Protein AF-A0A956K8Z6-F1 (afdb_monomer_lite)

Radius of gyration: 24.63 Å; chains: 1; bounding box: 74×24×85 Å

Sequence (143 aa):
MRLRLARTLLGLPILGLLSCSKPPDISGELEEYANLLNAIAGETCECPDDAGFATVDECVDVLLVDADERACQADAFEGHEDAGKDYLDCAIGALDDYLDCLSMNPGCAVGWWDDCTTTYQDAEAACPRASAAVQDQFSGCLL

Secondary structure (DSSP, 8-state):
--------------------PPPP--HHHHHHHHHHHHHHHHHHTTSTTTTT-SSHHHHHHHH---HHHHHHHHHHTTT-HHHHHHHHHHHHHHHHHHHHHHHT-TT--TTHHHHHHHHHHHHHHTS----HHHHHHHHTT--

pLDDT: mean 87.96, std 14.41, range [39.22, 98.5]

Structure (mmCIF, N/CA/C/O backbone):
data_AF-A0A956K8Z6-F1
#
_entry.id   AF-A0A956K8Z6-F1
#
loop_
_atom_site.group_PDB
_atom_site.id
_atom_site.type_symbol
_atom_site.label_atom_id
_atom_site.label_alt_id
_atom_site.label_comp_id
_atom_site.label_asym_id
_atom_site.label_entity_id
_atom_site.label_seq_id
_atom_site.pdbx_PDB_ins_code
_atom_site.Cartn_x
_atom_site.Cartn_y
_atom_site.Cartn_z
_atom_site.occupancy
_atom_site.B_iso_or_equiv
_atom_site.auth_seq_id
_atom_site.auth_comp_id
_atom_site.auth_asym_id
_atom_site.auth_atom_id
_atom_site.pdbx_PDB_model_num
ATOM 1 N N . MET A 1 1 ? -57.155 -3.342 62.521 1.00 39.22 1 MET A N 1
ATOM 2 C CA . MET A 1 1 ? -56.205 -4.447 62.263 1.00 39.22 1 MET A CA 1
ATOM 3 C C . MET A 1 1 ? -55.217 -3.960 61.205 1.00 39.22 1 MET A C 1
ATOM 5 O O . MET A 1 1 ? -55.637 -3.250 60.304 1.00 39.22 1 MET A O 1
ATOM 9 N N . ARG A 1 2 ? -53.918 -4.192 61.432 1.00 45.53 2 ARG A N 1
ATOM 10 C CA . ARG A 1 2 ? -52.736 -3.665 60.704 1.00 45.53 2 ARG A CA 1
ATOM 11 C C . ARG A 1 2 ? -52.768 -4.094 59.213 1.00 45.53 2 ARG A C 1
ATOM 13 O O . ARG A 1 2 ? -53.394 -5.100 58.922 1.00 45.53 2 ARG A O 1
ATOM 20 N N . LEU A 1 3 ? -52.187 -3.381 58.242 1.00 41.69 3 LEU A N 1
ATOM 21 C CA . LEU A 1 3 ? -50.740 -3.284 57.990 1.00 41.69 3 LEU A CA 1
ATOM 22 C C . LEU A 1 3 ? -50.369 -2.028 57.161 1.00 41.69 3 LEU A C 1
ATOM 24 O O . LEU A 1 3 ? -50.989 -1.737 56.143 1.00 41.69 3 LEU A O 1
ATOM 28 N N . ARG A 1 4 ? -49.286 -1.353 57.571 1.00 65.38 4 ARG A N 1
ATOM 29 C CA . ARG A 1 4 ? -48.402 -0.537 56.718 1.00 65.38 4 ARG A CA 1
ATOM 30 C C . ARG A 1 4 ? -47.241 -1.433 56.264 1.00 65.38 4 ARG A C 1
ATOM 32 O O . ARG A 1 4 ? -46.641 -2.040 57.141 1.00 65.38 4 ARG A O 1
ATOM 39 N N . LEU A 1 5 ? -46.877 -1.451 54.982 1.00 54.69 5 LEU A N 1
ATOM 40 C CA . LEU A 1 5 ? -45.546 -1.839 54.465 1.00 54.69 5 LEU A CA 1
ATOM 41 C C . LEU A 1 5 ? -45.420 -1.232 53.050 1.00 54.69 5 LEU A C 1
ATOM 43 O O . LEU A 1 5 ? -46.279 -1.474 52.216 1.00 54.69 5 LEU A O 1
ATOM 47 N N . ALA A 1 6 ? -44.596 -0.208 52.813 1.00 52.44 6 ALA A N 1
ATOM 48 C CA . ALA A 1 6 ? -43.127 -0.192 52.715 1.00 52.44 6 ALA A CA 1
ATOM 49 C C . ALA A 1 6 ? -42.625 -0.402 51.267 1.00 52.44 6 ALA A C 1
ATOM 51 O O . ALA A 1 6 ? -42.426 -1.517 50.813 1.00 52.44 6 ALA A O 1
ATOM 52 N N . ARG A 1 7 ? -42.435 0.728 50.570 1.00 67.69 7 ARG A N 1
A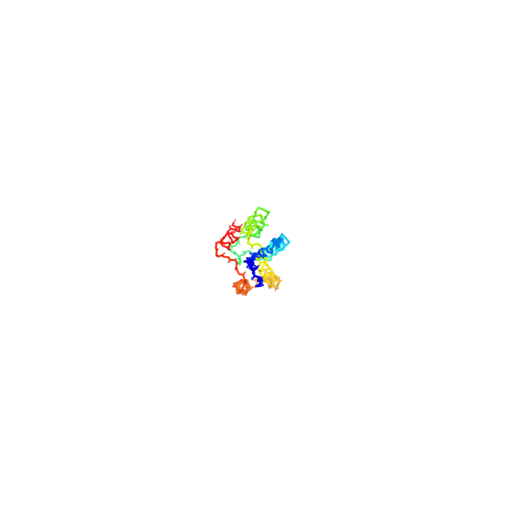TOM 53 C CA . ARG A 1 7 ? -41.247 1.133 49.790 1.00 67.69 7 ARG A CA 1
ATOM 54 C C . ARG A 1 7 ? -40.349 0.007 49.242 1.00 67.69 7 ARG A C 1
ATOM 56 O O . ARG A 1 7 ? -39.574 -0.575 49.993 1.00 67.69 7 ARG A O 1
ATOM 63 N N . THR A 1 8 ? -40.276 -0.133 47.918 1.00 53.50 8 THR A N 1
ATOM 64 C CA . THR A 1 8 ? -39.022 -0.522 47.245 1.00 53.50 8 THR A CA 1
ATOM 65 C C . THR A 1 8 ? -38.961 0.121 45.859 1.00 53.50 8 THR A C 1
ATOM 67 O O . THR A 1 8 ? -39.634 -0.301 44.926 1.00 53.50 8 THR A O 1
ATOM 70 N N . LEU A 1 9 ? -38.186 1.202 45.756 1.00 57.19 9 LEU A N 1
ATOM 71 C CA . LEU A 1 9 ? -37.726 1.764 44.490 1.00 57.19 9 LEU A CA 1
ATOM 72 C C . LEU A 1 9 ? -36.710 0.771 43.911 1.00 57.19 9 LEU A C 1
ATOM 74 O O . LEU A 1 9 ? -35.582 0.708 44.393 1.00 57.19 9 LEU A O 1
ATOM 78 N N . LEU A 1 10 ? -37.116 -0.025 42.921 1.00 53.16 10 LEU A N 1
ATOM 79 C CA . LEU A 1 10 ? -36.193 -0.783 42.076 1.00 53.16 10 LEU A CA 1
ATOM 80 C C . LEU A 1 10 ? -35.506 0.203 41.123 1.00 53.16 10 LEU A C 1
ATOM 82 O O . LEU A 1 10 ? -35.942 0.418 39.996 1.00 53.16 10 LEU A O 1
ATOM 86 N N . GLY A 1 11 ? -34.446 0.847 41.609 1.00 56.25 11 GLY A N 1
ATOM 87 C CA . GLY A 1 11 ? -33.440 1.433 40.737 1.00 56.25 11 GLY A CA 1
ATOM 88 C C . GLY A 1 11 ? -32.675 0.291 40.081 1.00 56.25 11 GLY A C 1
ATOM 89 O O . GLY A 1 11 ? -31.821 -0.309 40.727 1.00 56.25 11 GLY A O 1
ATOM 90 N N . LEU A 1 12 ? -33.021 -0.040 38.835 1.00 55.22 12 LEU A N 1
ATOM 91 C CA . LEU A 1 12 ? -32.188 -0.880 37.980 1.00 55.22 12 LEU A CA 1
ATOM 92 C C . LEU A 1 12 ? -30.894 -0.100 37.714 1.00 55.22 12 LEU A C 1
ATOM 94 O O . LEU A 1 12 ? -30.958 0.952 37.070 1.00 55.22 12 LEU A O 1
ATOM 98 N N . PRO A 1 13 ? -29.727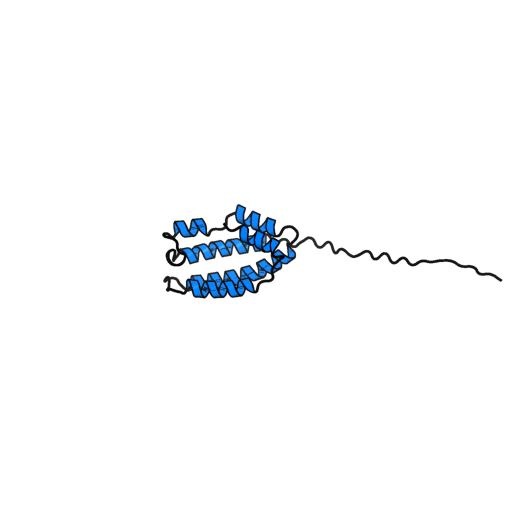 -0.560 38.186 1.00 59.25 13 PRO A N 1
ATOM 99 C CA . PRO A 1 13 ? -28.486 0.007 37.722 1.00 59.25 13 PRO A CA 1
ATOM 100 C C . PRO A 1 13 ? -28.280 -0.569 36.320 1.00 59.25 13 PRO A C 1
ATOM 102 O O . PRO A 1 13 ? -27.972 -1.748 36.154 1.00 59.25 13 PRO A O 1
ATOM 105 N N . ILE A 1 14 ? -28.513 0.254 35.299 1.00 61.03 14 ILE A N 1
ATOM 106 C CA . ILE A 1 14 ? -28.020 0.000 33.946 1.00 61.03 14 ILE A CA 1
ATOM 107 C C . ILE A 1 14 ? -26.495 0.141 34.047 1.00 61.03 14 ILE A C 1
ATOM 109 O O . ILE A 1 14 ? -25.931 1.190 33.747 1.00 61.03 14 ILE A O 1
ATOM 113 N N . LEU A 1 15 ? -25.823 -0.889 34.574 1.00 51.91 15 LEU A N 1
ATOM 114 C CA . LEU A 1 15 ? -24.409 -1.100 34.302 1.00 51.91 15 LEU A CA 1
ATOM 115 C C . LEU A 1 15 ? -24.350 -1.441 32.819 1.00 51.91 15 LEU A C 1
ATOM 117 O O . LEU A 1 15 ? -24.569 -2.583 32.420 1.00 51.91 15 LEU A O 1
ATOM 121 N N . GLY A 1 16 ? -24.133 -0.405 32.009 1.00 57.69 16 GLY A N 1
ATOM 122 C CA . GLY A 1 16 ? -23.665 -0.568 30.649 1.00 57.69 16 GLY A CA 1
ATOM 123 C C . GLY A 1 16 ? -22.429 -1.449 30.709 1.00 57.69 16 GLY A C 1
ATOM 124 O O . GLY A 1 16 ? -21.402 -1.056 31.260 1.00 57.69 16 GLY A O 1
ATOM 125 N N . LEU A 1 17 ? -22.578 -2.667 30.203 1.00 51.94 17 LEU A N 1
ATOM 126 C CA . LEU A 1 17 ? -21.483 -3.548 29.855 1.00 51.94 17 LEU A CA 1
ATOM 127 C C . LEU A 1 17 ? -20.699 -2.830 28.752 1.00 51.94 17 LEU A C 1
ATOM 129 O O . LEU A 1 17 ? -20.931 -3.053 27.568 1.00 51.94 17 LEU A O 1
ATOM 133 N N . LEU A 1 18 ? -19.807 -1.920 29.146 1.00 55.88 18 LEU A N 1
ATOM 134 C CA . LEU A 1 18 ? -18.627 -1.604 28.358 1.00 55.88 18 LEU A CA 1
ATOM 135 C C . LEU A 1 18 ? -17.865 -2.924 28.300 1.00 55.88 18 LEU A C 1
ATOM 137 O O . LEU A 1 18 ? -17.173 -3.300 29.245 1.00 55.88 18 LEU A O 1
ATOM 141 N N . SER A 1 19 ? -18.134 -3.704 27.256 1.00 58.84 19 SER A N 1
ATOM 142 C CA . SER A 1 19 ? -17.361 -4.891 26.943 1.00 58.84 19 SER A CA 1
ATOM 143 C C . SER A 1 19 ? -15.946 -4.399 26.668 1.00 58.84 19 SER A C 1
ATOM 145 O O . SER A 1 19 ? -15.666 -3.913 25.580 1.00 58.84 19 SER A O 1
ATOM 147 N N . CYS A 1 20 ? -15.084 -4.436 27.684 1.00 64.69 20 CYS A N 1
ATOM 148 C CA . CYS A 1 20 ? -13.658 -4.151 27.565 1.00 64.69 20 CYS A CA 1
ATOM 149 C C . CYS A 1 20 ? -12.973 -5.299 26.811 1.00 64.69 20 CYS A C 1
ATOM 151 O O . CYS A 1 20 ? -12.121 -5.991 27.371 1.00 64.69 20 CYS A O 1
ATOM 153 N N . SER A 1 21 ? -13.373 -5.556 25.564 1.00 70.50 21 SER A N 1
ATOM 154 C CA . SER A 1 21 ? -12.507 -6.275 24.642 1.00 70.50 21 SER A CA 1
ATOM 155 C C . SER A 1 21 ? -11.274 -5.402 24.450 1.00 70.50 21 SER A C 1
ATOM 157 O O . SER A 1 21 ? -11.387 -4.223 24.117 1.00 70.50 21 SER A O 1
ATOM 159 N N . LYS A 1 22 ? -10.099 -5.960 24.751 1.00 81.88 22 LYS A N 1
ATOM 160 C CA . LYS A 1 22 ? -8.839 -5.350 24.330 1.00 81.88 22 LYS A CA 1
ATOM 161 C C . LYS A 1 22 ? -8.947 -5.121 22.810 1.00 81.88 22 LYS A C 1
ATOM 163 O O . LYS A 1 22 ? -9.432 -6.045 22.150 1.00 81.88 22 LYS A O 1
ATOM 168 N N . PRO A 1 23 ? -8.535 -3.953 22.285 1.00 84.56 23 PRO A N 1
ATOM 169 C CA . PRO A 1 23 ? -8.460 -3.752 20.844 1.00 84.56 23 PRO A CA 1
ATOM 170 C C . PRO A 1 23 ? -7.690 -4.901 20.180 1.00 84.56 23 PRO A C 1
ATOM 172 O O . PRO A 1 23 ? -6.789 -5.469 20.822 1.00 84.56 23 PRO A O 1
ATOM 175 N N . PRO A 1 24 ? -8.057 -5.293 18.950 1.00 91.25 24 PRO A N 1
ATOM 176 C CA . PRO A 1 24 ? -7.306 -6.297 18.219 1.00 91.25 24 PRO A CA 1
ATOM 177 C C . PRO A 1 24 ? -5.854 -5.842 18.062 1.00 91.25 24 PRO A C 1
ATOM 179 O O . PRO A 1 24 ? -5.553 -4.654 17.979 1.00 91.25 24 PRO A O 1
ATOM 182 N N . ASP A 1 25 ? -4.947 -6.809 18.076 1.00 94.25 25 ASP A N 1
ATOM 183 C CA . ASP A 1 25 ? -3.550 -6.575 17.738 1.00 94.25 25 ASP A CA 1
ATOM 184 C C . ASP A 1 25 ? -3.422 -6.699 16.220 1.00 94.25 25 ASP A C 1
ATOM 186 O O . ASP A 1 25 ? -3.666 -7.785 15.701 1.00 94.25 25 ASP A O 1
ATOM 190 N N . ILE A 1 26 ? -3.103 -5.591 15.546 1.00 96.38 26 ILE A N 1
ATOM 191 C CA . ILE A 1 26 ? -2.991 -5.498 14.078 1.00 96.38 26 ILE A CA 1
ATOM 192 C C . ILE A 1 26 ? -1.537 -5.545 13.581 1.00 96.38 26 ILE A C 1
ATOM 194 O O . ILE A 1 26 ? -1.250 -5.233 12.427 1.00 96.38 26 ILE A O 1
ATOM 198 N N . SER A 1 27 ? -0.582 -5.858 14.466 1.00 96.44 27 SER A N 1
ATOM 199 C CA 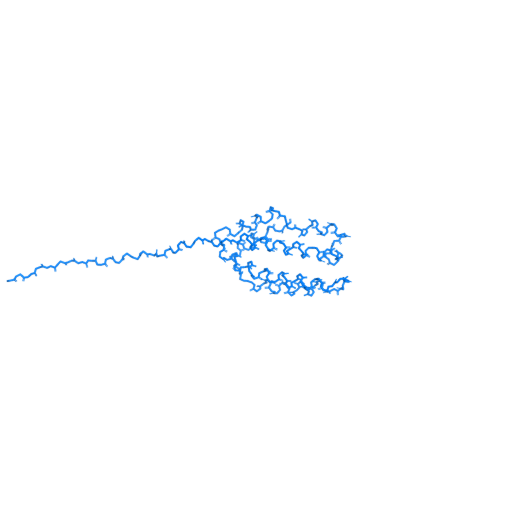. SER A 1 27 ? 0.846 -5.828 14.124 1.00 96.44 27 SER A CA 1
ATOM 200 C C . SER A 1 27 ? 1.228 -6.840 13.042 1.00 96.44 27 SER A C 1
ATOM 202 O O . SER A 1 27 ? 2.102 -6.547 12.228 1.00 96.44 27 SER A O 1
ATOM 204 N N . GLY A 1 28 ? 0.561 -7.998 13.003 1.00 97.50 28 GLY A N 1
ATOM 205 C CA . GLY A 1 28 ? 0.786 -9.012 11.972 1.00 97.50 28 GLY A CA 1
ATOM 206 C C . GLY A 1 28 ? 0.295 -8.555 10.601 1.00 97.50 28 GLY A C 1
ATOM 207 O O . GLY A 1 28 ? 1.015 -8.681 9.617 1.00 97.50 28 GLY A O 1
ATOM 208 N N . GLU A 1 29 ? -0.892 -7.959 10.552 1.00 97.94 29 GLU A N 1
ATOM 209 C CA . GLU A 1 29 ? -1.491 -7.420 9.335 1.00 97.94 29 GLU A CA 1
ATOM 210 C C . GLU A 1 29 ? -0.657 -6.260 8.766 1.00 97.94 29 GLU A C 1
ATOM 212 O O . GLU A 1 29 ? -0.438 -6.188 7.562 1.00 97.94 29 GLU A O 1
ATOM 217 N N . LEU A 1 30 ? -0.119 -5.381 9.618 1.00 97.19 30 LEU A N 1
ATOM 218 C CA . LEU A 1 30 ? 0.792 -4.313 9.182 1.00 97.19 30 LEU A CA 1
ATOM 219 C C . LEU A 1 30 ? 2.123 -4.854 8.639 1.00 97.19 30 LEU A C 1
ATOM 221 O O . LEU A 1 30 ? 2.661 -4.315 7.671 1.00 97.19 30 LEU A O 1
ATOM 225 N N . GLU A 1 31 ? 2.665 -5.913 9.248 1.00 97.50 31 GLU A N 1
ATOM 226 C CA . GLU A 1 31 ? 3.867 -6.582 8.741 1.00 97.50 31 GLU A CA 1
ATOM 227 C C . GLU A 1 31 ? 3.606 -7.215 7.366 1.00 97.50 31 GLU A C 1
ATOM 229 O O . GLU A 1 31 ? 4.401 -7.033 6.445 1.00 97.50 31 GLU A O 1
ATOM 234 N N . GLU A 1 32 ? 2.480 -7.909 7.201 1.00 97.94 32 GLU A N 1
ATOM 235 C CA . GLU A 1 32 ? 2.071 -8.511 5.929 1.00 97.94 32 GLU A CA 1
ATOM 236 C C . GLU A 1 32 ? 1.825 -7.460 4.840 1.00 97.94 32 GLU A C 1
ATOM 238 O O . GLU A 1 32 ? 2.371 -7.578 3.742 1.00 97.94 32 GLU A O 1
ATOM 243 N N . TYR A 1 33 ? 1.095 -6.391 5.163 1.00 97.38 33 TYR A N 1
ATOM 244 C CA . TYR A 1 33 ? 0.836 -5.270 4.260 1.00 97.38 33 TYR A CA 1
ATOM 245 C C . TYR A 1 33 ? 2.137 -4.649 3.728 1.00 97.38 33 TYR A C 1
ATOM 247 O O . TYR A 1 33 ? 2.309 -4.486 2.520 1.00 97.38 33 TYR A O 1
ATOM 255 N N . ALA A 1 34 ? 3.099 -4.368 4.610 1.00 96.88 34 ALA A N 1
ATOM 256 C CA . ALA A 1 34 ? 4.388 -3.810 4.208 1.00 96.88 34 ALA A CA 1
ATOM 257 C C . ALA A 1 34 ? 5.252 -4.801 3.413 1.00 96.88 34 ALA A C 1
ATOM 259 O O . ALA A 1 34 ? 5.949 -4.403 2.480 1.00 96.88 34 ALA A O 1
ATOM 260 N N . ASN A 1 35 ? 5.204 -6.094 3.748 1.00 97.25 35 ASN A N 1
ATOM 261 C CA . ASN A 1 35 ? 5.899 -7.126 2.978 1.00 97.25 35 ASN A CA 1
ATOM 262 C C . ASN A 1 35 ? 5.362 -7.216 1.542 1.00 97.25 35 ASN A C 1
ATOM 264 O O . ASN A 1 35 ? 6.158 -7.330 0.611 1.00 97.25 35 ASN A O 1
ATOM 268 N N . LEU A 1 36 ? 4.041 -7.121 1.358 1.00 97.94 36 LEU A N 1
ATOM 269 C CA . LEU A 1 36 ? 3.418 -7.096 0.034 1.00 97.94 36 LEU A CA 1
ATOM 270 C C . LEU A 1 36 ? 3.786 -5.836 -0.747 1.00 97.94 36 LEU A C 1
ATOM 272 O O . LEU A 1 36 ? 4.173 -5.952 -1.906 1.00 97.94 36 LEU A O 1
ATOM 276 N N . LEU A 1 37 ? 3.754 -4.654 -0.121 1.00 96.12 37 LEU A N 1
ATOM 277 C CA . LEU A 1 37 ? 4.212 -3.419 -0.771 1.00 96.12 37 LEU A CA 1
ATOM 278 C C . LEU A 1 37 ? 5.671 -3.528 -1.236 1.00 96.12 37 LEU A C 1
ATOM 280 O O . LEU A 1 37 ? 5.979 -3.178 -2.372 1.00 96.12 37 LEU A O 1
ATOM 284 N N . ASN A 1 38 ? 6.550 -4.099 -0.411 1.00 95.81 38 ASN A N 1
ATOM 285 C CA . ASN A 1 38 ? 7.950 -4.325 -0.774 1.00 95.81 38 ASN A CA 1
ATOM 286 C C . ASN A 1 38 ? 8.122 -5.341 -1.914 1.00 95.81 38 ASN A C 1
ATOM 288 O O . ASN A 1 38 ? 8.996 -5.170 -2.764 1.00 95.81 38 ASN A O 1
ATOM 292 N N . ALA A 1 39 ? 7.299 -6.391 -1.959 1.00 95.88 39 ALA A N 1
ATOM 293 C CA . ALA A 1 39 ? 7.299 -7.343 -3.069 1.00 95.88 39 ALA A CA 1
ATOM 294 C C . ALA A 1 39 ? 6.805 -6.690 -4.371 1.00 95.88 39 ALA A C 1
ATOM 296 O O . ALA A 1 39 ? 7.442 -6.834 -5.412 1.00 95.88 39 ALA A O 1
ATOM 297 N N . ILE A 1 40 ? 5.724 -5.907 -4.294 1.00 95.00 40 ILE A N 1
ATOM 298 C CA . ILE A 1 40 ? 5.163 -5.137 -5.414 1.00 95.00 40 ILE A CA 1
ATOM 299 C C . ILE A 1 40 ? 6.170 -4.118 -5.937 1.00 95.00 40 ILE A C 1
ATOM 301 O O . ILE A 1 40 ? 6.283 -3.957 -7.151 1.00 95.00 40 ILE A O 1
ATOM 305 N N . ALA A 1 41 ? 6.917 -3.450 -5.054 1.00 93.25 41 ALA A N 1
ATOM 306 C CA . ALA A 1 41 ? 8.018 -2.578 -5.444 1.00 93.25 41 ALA A CA 1
ATOM 307 C C . ALA A 1 41 ? 9.054 -3.356 -6.268 1.00 93.25 41 ALA A C 1
ATOM 309 O O . ALA A 1 41 ? 9.441 -2.905 -7.339 1.00 93.25 41 ALA A O 1
ATOM 310 N N . GLY A 1 42 ? 9.432 -4.562 -5.830 1.00 92.25 42 GLY A N 1
ATOM 311 C CA . GLY A 1 42 ? 10.316 -5.453 -6.585 1.00 92.25 42 GLY A CA 1
ATOM 312 C C . GLY A 1 42 ? 9.822 -5.734 -8.007 1.00 92.25 42 GLY A C 1
ATOM 313 O O . GLY A 1 42 ? 10.558 -5.479 -8.958 1.00 92.25 42 GLY A O 1
ATOM 314 N N . GLU A 1 43 ? 8.574 -6.188 -8.152 1.00 93.12 43 GLU A N 1
ATOM 315 C CA . GLU A 1 43 ? 7.971 -6.492 -9.462 1.00 93.12 43 GLU A CA 1
ATOM 316 C C . GLU A 1 43 ? 7.805 -5.234 -10.333 1.00 93.12 43 GLU A C 1
ATOM 318 O O . GLU A 1 43 ? 8.119 -5.233 -11.522 1.00 93.12 43 GLU A O 1
ATOM 323 N N . THR A 1 44 ? 7.364 -4.122 -9.739 1.00 90.69 44 THR A N 1
ATOM 324 C CA . THR A 1 44 ? 7.206 -2.833 -10.436 1.00 90.69 44 THR A CA 1
ATOM 325 C C . THR A 1 44 ? 8.547 -2.345 -10.983 1.00 90.69 44 THR A C 1
ATOM 327 O O . THR A 1 44 ? 8.636 -1.871 -12.117 1.00 90.69 44 THR A O 1
ATOM 330 N N . CYS A 1 45 ? 9.611 -2.500 -10.198 1.00 92.31 45 CYS A N 1
ATOM 331 C CA . CYS A 1 45 ? 10.940 -2.034 -10.556 1.00 92.31 45 CYS A CA 1
ATOM 332 C C . CYS A 1 45 ? 11.692 -2.962 -11.514 1.00 92.31 45 CYS A C 1
ATOM 334 O O . CYS A 1 45 ? 12.770 -2.577 -11.966 1.00 92.31 45 CYS A O 1
ATOM 336 N N . GLU A 1 46 ? 11.149 -4.125 -11.896 1.00 90.81 46 GLU A N 1
ATOM 337 C CA . GLU A 1 46 ? 11.677 -4.885 -13.041 1.00 90.81 46 GLU A CA 1
ATOM 338 C C . GLU A 1 46 ? 11.531 -4.098 -14.356 1.00 90.81 46 GLU A C 1
ATOM 340 O O . GLU A 1 46 ? 12.357 -4.231 -15.266 1.00 90.81 46 GLU A O 1
ATOM 345 N N . CYS A 1 47 ? 10.523 -3.224 -14.423 1.00 88.00 47 CYS A N 1
ATOM 346 C CA . CYS A 1 47 ? 10.200 -2.365 -15.558 1.00 88.00 47 CYS A CA 1
ATOM 347 C C . CYS A 1 47 ? 10.221 -0.880 -15.135 1.00 88.00 47 CYS A C 1
ATOM 349 O O . CYS A 1 47 ? 9.186 -0.213 -15.172 1.00 88.00 47 CYS A O 1
ATOM 351 N N . PRO A 1 48 ? 11.384 -0.323 -14.735 1.00 88.31 48 PRO A N 1
ATOM 352 C CA . PRO A 1 48 ? 11.449 0.983 -14.071 1.00 88.31 48 PRO A CA 1
ATOM 353 C C . PRO A 1 48 ? 10.935 2.135 -14.948 1.00 88.31 48 PRO A C 1
ATOM 355 O O . PRO A 1 48 ? 10.339 3.072 -14.423 1.00 88.31 48 PRO A O 1
ATOM 358 N N . ASP A 1 49 ? 11.086 2.037 -16.273 1.00 87.19 49 ASP A N 1
ATOM 359 C CA . ASP A 1 49 ? 10.591 3.038 -17.226 1.00 87.19 49 ASP A CA 1
ATOM 360 C C . ASP A 1 49 ? 9.054 3.177 -17.185 1.00 87.19 49 ASP A C 1
ATOM 362 O O . ASP A 1 49 ? 8.542 4.294 -17.294 1.00 87.19 49 ASP A O 1
ATOM 366 N N . ASP A 1 50 ? 8.318 2.073 -16.993 1.00 84.38 50 ASP A N 1
ATOM 367 C CA . ASP A 1 50 ? 6.848 2.081 -16.900 1.00 84.38 50 ASP A CA 1
ATOM 368 C C . ASP A 1 50 ? 6.382 2.742 -15.592 1.00 84.38 50 ASP A C 1
ATOM 370 O O . ASP A 1 50 ? 5.359 3.424 -15.562 1.00 84.38 50 ASP A O 1
ATOM 374 N N . ALA A 1 51 ? 7.183 2.614 -14.532 1.00 82.50 51 ALA A N 1
ATOM 375 C CA . ALA A 1 51 ? 6.979 3.282 -13.251 1.00 82.50 51 ALA A CA 1
ATOM 376 C C . ALA A 1 51 ? 7.538 4.724 -13.212 1.00 82.50 51 ALA A C 1
ATOM 378 O O . ALA A 1 51 ? 7.388 5.424 -12.211 1.00 82.50 51 ALA A O 1
ATOM 379 N N . GLY A 1 52 ? 8.156 5.198 -14.301 1.00 88.81 52 GLY A N 1
ATOM 380 C CA . GLY A 1 52 ? 8.675 6.563 -14.430 1.00 88.81 52 GLY A CA 1
ATOM 381 C C . GLY A 1 52 ? 10.063 6.802 -13.825 1.00 88.81 52 GLY A C 1
ATOM 382 O O . GLY A 1 52 ? 10.457 7.960 -13.666 1.00 88.81 52 GLY A O 1
ATOM 383 N N . PHE A 1 53 ? 10.808 5.741 -13.516 1.00 90.81 53 PHE A N 1
ATOM 384 C CA . PHE A 1 53 ? 12.163 5.795 -12.964 1.00 90.81 53 PHE A CA 1
ATOM 385 C C . PHE A 1 53 ? 13.219 5.517 -14.033 1.00 90.81 53 PHE A C 1
ATOM 387 O O . PHE A 1 53 ? 12.982 4.769 -14.978 1.00 90.81 53 PHE A O 1
ATOM 394 N N . ALA A 1 54 ? 14.417 6.089 -13.880 1.00 92.25 54 ALA A N 1
ATOM 395 C CA . ALA A 1 54 ? 15.491 5.879 -14.850 1.00 92.25 54 ALA A CA 1
ATOM 396 C C . ALA A 1 54 ? 16.237 4.552 -14.636 1.00 92.25 54 ALA A C 1
ATOM 398 O O . ALA A 1 54 ? 16.871 4.037 -15.563 1.00 92.25 54 ALA A O 1
ATOM 399 N N . THR A 1 55 ? 16.230 4.022 -13.410 1.00 91.12 55 THR A N 1
ATOM 400 C CA . THR A 1 55 ? 16.902 2.768 -13.054 1.00 91.12 55 THR A CA 1
ATOM 401 C C . THR A 1 55 ? 16.086 1.956 -12.053 1.00 91.12 55 THR A C 1
ATOM 403 O O . THR A 1 55 ? 15.252 2.486 -11.324 1.00 91.12 55 THR A O 1
ATOM 406 N N . VAL A 1 56 ? 16.381 0.654 -11.990 1.00 89.81 56 VAL A N 1
ATOM 407 C CA . VAL A 1 56 ? 15.838 -0.254 -10.967 1.00 89.81 56 VAL A CA 1
ATOM 408 C C . VAL A 1 56 ? 16.191 0.240 -9.561 1.00 89.81 56 VAL A C 1
ATOM 410 O O . VAL A 1 56 ? 15.317 0.292 -8.708 1.00 89.81 56 VAL A O 1
ATOM 413 N N . ASP A 1 57 ? 17.444 0.650 -9.334 1.00 91.81 57 ASP A N 1
ATOM 414 C CA . ASP A 1 57 ? 17.903 1.121 -8.019 1.00 91.81 57 ASP A CA 1
ATOM 415 C C . ASP A 1 57 ? 17.127 2.365 -7.551 1.00 91.81 57 ASP A C 1
ATOM 417 O O . ASP A 1 57 ? 16.715 2.430 -6.399 1.00 91.81 57 ASP A O 1
ATOM 421 N N . GLU A 1 58 ? 16.889 3.331 -8.448 1.00 92.75 58 GLU A N 1
ATOM 422 C CA . GLU A 1 58 ? 16.097 4.530 -8.136 1.00 92.75 58 GLU A CA 1
ATOM 423 C C . GLU A 1 58 ? 14.651 4.167 -7.785 1.00 92.75 58 GLU A C 1
ATOM 425 O O . GLU A 1 58 ? 14.084 4.717 -6.845 1.00 92.75 58 GLU A O 1
ATOM 430 N N . CYS A 1 59 ? 14.072 3.222 -8.525 1.00 92.12 59 CYS A N 1
ATOM 431 C CA . CYS A 1 59 ? 12.716 2.746 -8.296 1.00 92.12 59 CYS A CA 1
ATOM 432 C C . CYS A 1 59 ? 12.578 2.040 -6.937 1.00 92.12 59 CYS A C 1
ATOM 434 O O . CYS A 1 59 ? 11.678 2.356 -6.160 1.00 92.12 59 CYS A O 1
ATOM 436 N N . VAL A 1 60 ? 13.488 1.112 -6.621 1.00 89.00 60 VAL A N 1
ATOM 437 C CA . VAL A 1 60 ? 13.438 0.330 -5.377 1.00 89.00 60 VAL A CA 1
ATOM 438 C C . VAL A 1 60 ? 13.649 1.230 -4.159 1.00 89.00 60 VAL A C 1
ATOM 440 O O . VAL A 1 60 ? 12.892 1.124 -3.201 1.00 89.00 60 VAL A O 1
ATOM 443 N N . ASP A 1 61 ? 14.612 2.153 -4.199 1.00 88.44 61 ASP A N 1
ATOM 444 C CA . ASP A 1 61 ? 14.882 3.053 -3.067 1.00 88.44 61 ASP A CA 1
ATOM 445 C C . ASP A 1 61 ? 13.682 3.951 -2.711 1.00 88.44 61 ASP A C 1
ATOM 447 O O . ASP A 1 61 ? 13.557 4.362 -1.560 1.00 88.44 61 ASP A O 1
ATOM 451 N N . VAL A 1 62 ? 12.812 4.263 -3.678 1.00 88.62 62 VAL A N 1
ATOM 452 C CA . VAL A 1 62 ? 11.637 5.130 -3.478 1.00 88.62 62 VAL A CA 1
ATOM 453 C C . VAL A 1 62 ? 10.396 4.354 -3.035 1.00 88.62 62 VAL A C 1
ATOM 455 O O . VAL A 1 62 ? 9.556 4.910 -2.338 1.00 88.62 62 VAL A O 1
ATOM 458 N N . LEU A 1 63 ? 10.243 3.098 -3.459 1.00 89.06 63 LEU A N 1
ATOM 459 C CA . LEU A 1 63 ? 9.007 2.335 -3.244 1.00 89.06 63 LEU A CA 1
ATOM 460 C C . LEU A 1 63 ? 9.062 1.366 -2.054 1.00 89.06 63 LEU A C 1
ATOM 462 O O . LEU A 1 63 ? 8.038 0.771 -1.713 1.00 89.06 63 LEU A O 1
ATOM 466 N N . LEU A 1 64 ? 10.231 1.168 -1.441 1.00 91.19 64 LEU A N 1
ATOM 467 C CA . LEU A 1 64 ? 10.364 0.292 -0.280 1.00 91.19 64 LEU A CA 1
ATOM 468 C C . LEU A 1 64 ? 9.807 0.937 0.990 1.00 91.19 64 LEU A C 1
ATOM 470 O O . LEU A 1 64 ? 10.179 2.045 1.345 1.00 91.19 64 LEU A O 1
ATOM 474 N N . VAL A 1 65 ? 9.010 0.156 1.716 1.00 92.44 65 VAL A N 1
ATOM 475 C CA . VAL A 1 65 ? 8.473 0.473 3.035 1.00 92.44 65 VAL A CA 1
ATOM 476 C C . VAL A 1 65 ? 9.444 0.041 4.130 1.00 92.44 65 VAL A C 1
ATOM 478 O O . VAL A 1 65 ? 9.699 -1.160 4.330 1.00 92.44 65 VAL A O 1
ATOM 481 N N . ASP A 1 66 ? 9.949 1.007 4.887 1.00 93.31 66 ASP A N 1
ATOM 482 C CA . ASP A 1 66 ? 10.886 0.794 5.981 1.00 93.31 66 ASP A CA 1
ATOM 483 C C . ASP A 1 66 ? 10.199 0.582 7.350 1.00 93.31 66 ASP A C 1
ATOM 485 O O . ASP A 1 66 ? 8.996 0.341 7.470 1.00 93.31 66 ASP A O 1
ATOM 489 N N . ALA A 1 67 ? 10.995 0.527 8.423 1.00 93.25 67 ALA A N 1
ATOM 490 C CA . ALA A 1 67 ? 10.468 0.307 9.769 1.00 93.25 67 ALA A CA 1
ATOM 491 C C . ALA A 1 67 ? 9.773 1.539 10.368 1.00 93.25 67 ALA A C 1
ATOM 493 O O . ALA A 1 67 ? 8.858 1.365 11.176 1.00 93.25 67 ALA A O 1
ATOM 494 N N . ASP A 1 68 ? 10.201 2.743 9.994 1.00 95.25 68 ASP A N 1
ATOM 495 C CA . ASP A 1 68 ? 9.654 4.001 10.494 1.00 95.25 68 ASP A CA 1
ATOM 496 C C . ASP A 1 68 ? 8.299 4.287 9.827 1.00 95.25 68 ASP A C 1
ATOM 498 O O . ASP A 1 68 ? 7.348 4.675 10.509 1.00 95.25 68 ASP A O 1
ATOM 502 N N . GLU A 1 69 ? 8.155 3.988 8.534 1.00 95.88 69 GLU A N 1
ATOM 503 C CA . GLU A 1 69 ? 6.878 4.087 7.813 1.00 95.88 69 GLU A CA 1
ATOM 504 C C . GLU A 1 69 ? 5.840 3.099 8.359 1.00 95.88 69 GLU A C 1
ATOM 506 O O . GLU A 1 69 ? 4.692 3.474 8.616 1.00 95.88 69 GLU A O 1
ATOM 511 N N . ARG A 1 70 ? 6.242 1.853 8.652 1.00 94.38 70 ARG A N 1
ATOM 512 C CA . ARG A 1 70 ? 5.354 0.887 9.331 1.00 94.38 70 ARG A CA 1
ATOM 513 C C . ARG A 1 70 ? 4.944 1.346 10.725 1.00 94.38 70 ARG A C 1
ATOM 515 O O . ARG A 1 70 ? 3.802 1.134 11.128 1.00 94.38 70 ARG A O 1
ATOM 522 N N . ALA A 1 71 ? 5.863 1.945 11.482 1.00 95.69 71 ALA A N 1
ATOM 523 C CA . ALA A 1 71 ? 5.537 2.492 12.796 1.00 95.69 71 ALA A CA 1
ATOM 524 C C . ALA A 1 71 ? 4.534 3.652 12.676 1.00 95.69 71 ALA A C 1
ATOM 526 O O . ALA A 1 71 ? 3.555 3.681 13.417 1.00 95.69 71 ALA A O 1
ATOM 527 N N . CYS A 1 72 ? 4.709 4.534 11.687 1.00 97.56 72 CYS A N 1
ATOM 528 C CA . CYS A 1 72 ? 3.743 5.587 11.368 1.00 97.56 72 CYS A CA 1
ATOM 529 C C . CYS A 1 72 ? 2.353 5.012 11.043 1.00 97.56 72 CYS A C 1
ATOM 531 O O . CYS A 1 72 ? 1.344 5.497 11.555 1.00 97.56 72 CYS A O 1
ATOM 533 N N . GLN A 1 73 ? 2.286 3.946 10.237 1.00 96.38 73 GLN A N 1
ATOM 534 C CA . GLN A 1 73 ? 1.022 3.282 9.903 1.00 96.38 73 GLN A CA 1
ATOM 535 C C . GLN A 1 73 ? 0.336 2.673 11.131 1.00 96.38 73 GLN A C 1
ATOM 537 O O . GLN A 1 73 ? -0.888 2.754 11.254 1.00 96.38 73 GLN A O 1
ATOM 542 N N . ALA A 1 74 ? 1.110 2.090 12.052 1.00 96.00 74 ALA A N 1
ATOM 543 C CA . ALA A 1 74 ? 0.586 1.589 13.320 1.00 96.00 74 ALA A CA 1
ATOM 544 C C . ALA A 1 74 ? -0.008 2.723 14.171 1.00 96.00 74 ALA A C 1
ATOM 546 O O . ALA A 1 74 ? -1.124 2.590 14.674 1.00 96.00 74 ALA A O 1
ATOM 547 N N . ASP A 1 75 ? 0.705 3.848 14.274 1.00 97.06 75 ASP A N 1
ATOM 548 C CA . ASP A 1 75 ? 0.265 5.027 15.026 1.00 97.06 75 ASP A CA 1
ATOM 549 C C . ASP A 1 75 ? -1.025 5.632 14.442 1.00 97.06 75 ASP A C 1
ATOM 551 O O . ASP A 1 75 ? -1.893 6.082 15.192 1.00 97.06 75 ASP A O 1
ATOM 555 N N . ALA A 1 76 ? -1.210 5.593 13.116 1.00 97.38 76 ALA A N 1
ATOM 556 C CA . ALA A 1 76 ? -2.427 6.086 12.465 1.00 97.38 76 ALA A CA 1
ATOM 557 C C . ALA A 1 76 ? -3.699 5.340 12.919 1.00 97.38 76 ALA A C 1
ATOM 559 O O . ALA A 1 76 ? -4.781 5.931 12.972 1.00 97.38 76 ALA A O 1
ATOM 560 N N . PHE A 1 77 ? -3.581 4.057 13.277 1.00 96.81 77 PHE A N 1
ATOM 561 C CA . PHE A 1 77 ? -4.695 3.235 13.756 1.00 96.81 77 PHE A CA 1
ATOM 562 C C . PHE A 1 77 ? -4.813 3.162 15.287 1.00 96.81 77 PHE A C 1
ATOM 564 O O . PHE A 1 77 ? -5.686 2.439 15.774 1.00 96.81 77 PHE A O 1
ATOM 571 N N . GLU A 1 78 ? -4.014 3.908 16.060 1.00 95.56 78 GLU A N 1
ATOM 572 C CA . GLU A 1 78 ? -4.099 3.897 17.528 1.00 95.56 78 GLU A CA 1
ATOM 573 C C . GLU A 1 78 ? -5.511 4.300 18.008 1.00 95.56 78 GLU A C 1
ATOM 575 O O . GLU A 1 78 ? -6.030 5.376 17.696 1.00 95.56 78 GLU A O 1
ATOM 580 N N . GLY A 1 79 ? -6.167 3.416 18.769 1.00 94.38 79 GLY A N 1
ATOM 581 C CA . GLY A 1 79 ? -7.556 3.590 19.215 1.00 94.38 79 GLY A CA 1
ATOM 582 C C . GLY A 1 79 ? -8.622 3.346 18.135 1.00 94.38 79 GLY A C 1
ATOM 583 O O . GLY A 1 79 ? -9.814 3.561 18.385 1.00 94.38 79 GLY A O 1
ATOM 584 N N . HIS A 1 80 ? -8.206 2.904 16.949 1.00 96.06 80 HIS A N 1
ATOM 585 C CA . HIS A 1 80 ? -9.031 2.583 15.785 1.00 96.06 80 HIS A CA 1
ATOM 586 C C . HIS A 1 80 ? -8.697 1.199 15.202 1.00 96.06 80 HIS A C 1
ATOM 588 O O . HIS A 1 80 ? -8.974 0.937 14.032 1.00 96.06 80 HIS A O 1
ATOM 594 N N . GLU A 1 81 ? -8.148 0.296 16.014 1.00 95.81 81 GLU A N 1
ATOM 595 C CA . GLU A 1 81 ? -7.562 -0.969 15.567 1.00 95.81 81 GLU A CA 1
ATOM 596 C C . GLU A 1 81 ? -8.590 -1.914 14.932 1.00 95.81 81 GLU A C 1
ATOM 598 O O . GLU A 1 81 ? -8.250 -2.624 13.995 1.00 95.81 81 GLU A O 1
ATOM 603 N N . ASP A 1 82 ? -9.857 -1.893 15.364 1.00 95.50 82 ASP A N 1
ATOM 604 C CA . ASP A 1 82 ? -10.929 -2.663 14.705 1.00 95.50 82 ASP A CA 1
ATOM 605 C C . ASP A 1 82 ? -11.112 -2.227 13.239 1.00 95.50 82 ASP A C 1
ATOM 607 O O . ASP A 1 82 ? -11.200 -3.057 12.339 1.00 95.50 82 ASP A O 1
ATOM 611 N N . ALA A 1 83 ? -11.125 -0.914 12.984 1.00 94.81 83 ALA A N 1
ATOM 612 C CA . ALA A 1 83 ? -11.251 -0.379 11.630 1.00 94.81 83 ALA A CA 1
ATOM 613 C C . ALA A 1 83 ? -9.963 -0.571 10.819 1.00 94.81 83 ALA A C 1
ATOM 615 O O . ALA A 1 83 ? -10.032 -0.795 9.612 1.00 94.81 83 ALA A O 1
ATOM 616 N N . GLY A 1 84 ? -8.804 -0.494 11.481 1.00 96.06 84 GLY A N 1
ATOM 617 C CA . GLY A 1 84 ? -7.515 -0.825 10.880 1.00 96.06 84 GLY A CA 1
ATOM 618 C C . GLY A 1 84 ? -7.463 -2.282 10.441 1.00 96.06 84 GLY A C 1
ATOM 619 O O . GLY A 1 84 ? -7.085 -2.554 9.308 1.00 96.06 84 GLY A O 1
ATOM 620 N N . LYS A 1 85 ? -7.941 -3.206 11.279 1.00 96.88 85 LYS A N 1
ATOM 621 C CA . LYS A 1 85 ? -8.019 -4.624 10.941 1.00 96.88 85 LYS A CA 1
ATOM 622 C C . LYS A 1 85 ? -8.902 -4.879 9.722 1.00 96.88 85 LYS A C 1
ATOM 624 O O . LYS A 1 85 ? -8.453 -5.523 8.782 1.00 96.88 85 LYS A O 1
ATOM 629 N N . ASP A 1 86 ? -10.130 -4.360 9.722 1.00 96.94 86 ASP A N 1
ATOM 630 C CA . ASP A 1 86 ? -11.064 -4.557 8.605 1.00 96.94 86 ASP A CA 1
ATOM 631 C C . ASP A 1 86 ? -10.510 -3.992 7.283 1.00 96.94 86 ASP A C 1
ATOM 633 O O . ASP A 1 86 ? -10.719 -4.576 6.216 1.00 96.94 86 ASP A O 1
ATOM 637 N N . TYR A 1 87 ? -9.805 -2.857 7.350 1.00 97.38 87 TYR A N 1
ATOM 638 C CA . TYR A 1 87 ? -9.128 -2.276 6.195 1.00 97.38 87 TYR A CA 1
ATOM 639 C C . TYR A 1 87 ? -7.962 -3.150 5.726 1.00 97.38 87 TYR A C 1
ATOM 641 O O . TYR A 1 87 ? -7.928 -3.521 4.555 1.00 97.38 87 TYR A O 1
ATOM 649 N N . LEU A 1 88 ? -7.034 -3.498 6.626 1.00 97.69 88 LEU A N 1
ATOM 650 C CA . LEU A 1 88 ? -5.823 -4.252 6.297 1.00 97.69 88 LEU A CA 1
ATOM 651 C C . LEU A 1 88 ? -6.156 -5.645 5.756 1.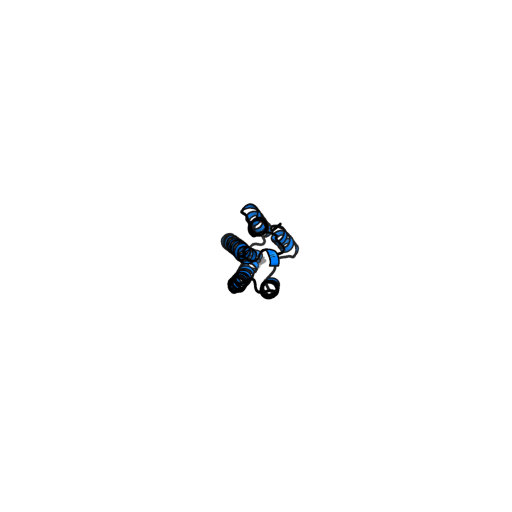00 97.69 88 LEU A C 1
ATOM 653 O O . LEU A 1 88 ? -5.622 -6.010 4.717 1.00 97.69 88 LEU A O 1
ATOM 657 N N . ASP A 1 89 ? -7.091 -6.376 6.373 1.00 98.00 89 ASP A N 1
ATOM 658 C CA . ASP A 1 89 ? -7.525 -7.699 5.895 1.00 98.00 89 ASP A CA 1
ATOM 659 C C . ASP A 1 89 ? -8.023 -7.636 4.433 1.00 98.00 89 ASP A C 1
ATOM 661 O O . ASP A 1 89 ? -7.775 -8.543 3.640 1.00 98.00 89 ASP A O 1
ATOM 665 N N . CYS A 1 90 ? -8.718 -6.556 4.055 1.00 98.50 90 CYS A N 1
ATOM 666 C CA . CYS A 1 90 ? -9.172 -6.341 2.681 1.00 98.50 90 CYS A CA 1
ATOM 667 C C . CYS A 1 90 ? -8.040 -5.886 1.749 1.00 98.50 90 CYS A C 1
ATOM 669 O O . CYS A 1 90 ? -7.887 -6.422 0.650 1.00 98.50 90 CYS A O 1
ATOM 671 N N . ALA A 1 91 ? -7.243 -4.908 2.184 1.00 97.88 91 ALA A N 1
ATOM 672 C CA . ALA A 1 91 ? -6.188 -4.310 1.376 1.00 97.88 91 ALA A CA 1
ATOM 673 C C . ALA A 1 91 ? -5.054 -5.304 1.081 1.00 97.88 91 ALA A C 1
ATOM 675 O O . ALA A 1 91 ? -4.537 -5.310 -0.030 1.00 97.88 91 ALA A O 1
ATOM 676 N N . ILE A 1 92 ? -4.721 -6.186 2.029 1.00 98.44 92 ILE A N 1
ATOM 677 C CA . ILE A 1 92 ? -3.775 -7.297 1.841 1.00 98.44 92 ILE A CA 1
ATOM 678 C C . ILE A 1 92 ? -4.236 -8.203 0.697 1.00 98.44 92 ILE A C 1
ATOM 680 O O . ILE A 1 92 ? -3.447 -8.494 -0.194 1.00 98.44 92 ILE A O 1
ATOM 684 N N . GLY A 1 93 ? -5.519 -8.582 0.661 1.00 98.31 93 GLY A N 1
ATOM 685 C CA . GLY A 1 93 ? -6.060 -9.383 -0.442 1.00 98.31 93 GLY A CA 1
ATOM 686 C C . GLY A 1 93 ? -5.952 -8.677 -1.798 1.00 98.31 93 GLY A C 1
ATOM 687 O O . GLY A 1 93 ? -5.561 -9.293 -2.783 1.00 98.31 93 GLY A O 1
ATOM 688 N N . ALA A 1 94 ? -6.233 -7.371 -1.844 1.00 98.31 94 ALA A N 1
ATOM 689 C CA . ALA A 1 94 ? -6.082 -6.579 -3.066 1.00 98.31 94 ALA A CA 1
ATOM 690 C C . ALA A 1 94 ? -4.613 -6.450 -3.517 1.00 98.31 94 ALA A C 1
ATOM 692 O O . ALA A 1 94 ? -4.340 -6.446 -4.716 1.00 98.31 94 ALA A O 1
ATOM 693 N N . LEU A 1 95 ? -3.672 -6.336 -2.574 1.00 98.31 95 LEU A N 1
ATOM 694 C CA . LEU A 1 95 ? -2.238 -6.290 -2.862 1.00 98.31 95 LEU A CA 1
ATOM 695 C C . LEU A 1 95 ? -1.703 -7.643 -3.346 1.00 98.31 95 LEU A C 1
ATOM 697 O O . LEU A 1 95 ? -0.883 -7.659 -4.255 1.00 98.31 95 LEU A O 1
ATOM 701 N N . ASP A 1 96 ? -2.169 -8.758 -2.783 1.00 98.38 96 ASP A N 1
ATOM 702 C CA . ASP A 1 96 ? -1.794 -10.106 -3.231 1.00 98.38 96 ASP A CA 1
ATOM 703 C C . ASP A 1 96 ? -2.224 -10.335 -4.692 1.00 98.38 96 ASP A C 1
ATOM 705 O O . ASP A 1 96 ? -1.395 -10.662 -5.540 1.00 98.38 96 ASP A O 1
ATOM 709 N N . ASP A 1 97 ? -3.481 -10.009 -5.026 1.00 98.06 97 ASP A N 1
ATOM 710 C CA . ASP A 1 97 ? -3.987 -10.052 -6.407 1.00 98.06 97 ASP A CA 1
ATOM 711 C C . ASP A 1 97 ? -3.185 -9.125 -7.346 1.00 98.06 97 ASP A C 1
ATOM 713 O O . ASP A 1 97 ? -2.943 -9.450 -8.515 1.00 98.06 97 ASP A O 1
ATOM 717 N N . TYR A 1 98 ? -2.765 -7.956 -6.849 1.00 97.38 98 TYR A N 1
ATOM 718 C CA . TYR A 1 98 ? -1.959 -7.011 -7.619 1.00 97.38 98 TYR A CA 1
ATOM 719 C C . TYR A 1 98 ? -0.547 -7.543 -7.884 1.00 97.38 98 TYR A C 1
ATOM 721 O O . TYR A 1 98 ? -0.076 -7.484 -9.022 1.00 97.38 98 TYR A O 1
ATOM 729 N N . LEU A 1 99 ? 0.102 -8.103 -6.863 1.00 96.94 99 LEU A N 1
ATOM 730 C CA . LEU A 1 99 ? 1.412 -8.736 -6.969 1.00 96.94 99 LEU A CA 1
ATOM 731 C C . LEU A 1 99 ? 1.381 -9.892 -7.975 1.00 96.94 99 LEU A C 1
ATOM 733 O O . LEU A 1 99 ? 2.225 -9.957 -8.872 1.00 96.94 99 LEU A O 1
ATOM 737 N N . ASP A 1 100 ? 0.366 -10.751 -7.882 1.00 97.38 100 ASP A N 1
ATOM 738 C CA . ASP A 1 100 ? 0.142 -11.839 -8.832 1.00 97.38 100 ASP A CA 1
ATOM 739 C C . ASP A 1 100 ? -0.007 -11.299 -10.260 1.00 97.38 100 ASP A C 1
ATOM 741 O O . ASP A 1 100 ? 0.627 -11.816 -11.183 1.00 97.38 100 ASP A O 1
ATOM 745 N N . CYS A 1 101 ? -0.778 -10.223 -10.452 1.00 96.00 101 CYS A N 1
ATOM 746 C CA . CYS A 1 101 ? -0.930 -9.574 -11.754 1.00 96.00 101 CYS A CA 1
ATOM 747 C C . CYS A 1 101 ? 0.410 -9.065 -12.303 1.00 96.00 101 CYS A C 1
ATOM 749 O O . CYS A 1 101 ? 0.739 -9.342 -13.458 1.00 96.00 101 CYS A O 1
ATOM 751 N N . LEU A 1 102 ? 1.207 -8.359 -11.493 1.00 93.50 102 LEU A N 1
ATOM 752 C CA . LEU A 1 102 ? 2.510 -7.833 -11.912 1.00 93.50 102 LEU A CA 1
ATOM 753 C C . LEU A 1 102 ? 3.480 -8.956 -12.309 1.00 93.50 102 LEU A C 1
ATOM 755 O O . LEU A 1 102 ? 4.054 -8.902 -13.399 1.00 93.50 102 LEU A O 1
ATOM 759 N N . SER A 1 103 ? 3.561 -10.021 -11.504 1.00 93.88 103 SER A N 1
ATOM 760 C CA . SER A 1 103 ? 4.476 -11.154 -11.734 1.00 93.88 103 SER A CA 1
ATOM 761 C C . SER A 1 103 ? 4.227 -11.903 -13.054 1.00 93.88 103 SER A C 1
ATOM 763 O O . SER A 1 103 ? 5.101 -12.592 -13.592 1.00 93.88 103 SER A O 1
ATOM 765 N N . MET A 1 104 ? 3.027 -11.766 -13.630 1.00 93.31 104 MET A N 1
ATOM 766 C CA . MET A 1 104 ? 2.665 -12.374 -14.912 1.00 93.31 104 MET A CA 1
ATOM 767 C C . MET A 1 104 ? 3.206 -11.609 -16.133 1.00 93.31 104 MET A C 1
ATOM 769 O O . MET A 1 104 ? 3.005 -12.070 -17.263 1.00 93.31 104 MET A O 1
ATOM 773 N N . ASN A 1 105 ? 3.934 -10.500 -15.942 1.00 87.75 105 ASN A N 1
ATOM 774 C CA . ASN A 1 105 ? 4.520 -9.693 -17.018 1.00 87.75 105 ASN A CA 1
ATOM 775 C C . ASN A 1 105 ? 6.057 -9.588 -16.981 1.00 87.75 105 ASN A C 1
ATOM 777 O O . ASN A 1 105 ? 6.607 -8.487 -16.984 1.00 87.75 105 ASN A O 1
ATOM 781 N N . PRO A 1 106 ? 6.790 -10.708 -17.118 1.00 75.75 106 PRO A N 1
ATOM 782 C CA . PRO A 1 106 ? 8.260 -10.704 -17.134 1.00 75.75 106 PRO A CA 1
ATOM 783 C C . PRO A 1 106 ? 8.878 -10.024 -18.377 1.00 75.75 106 PRO A C 1
ATOM 785 O O . PRO A 1 106 ? 10.077 -10.134 -18.624 1.00 75.75 106 PRO A O 1
ATOM 788 N N . GLY A 1 107 ? 8.064 -9.408 -19.243 1.00 81.19 107 GLY A N 1
ATOM 789 C CA . GLY A 1 107 ? 8.479 -8.806 -20.510 1.00 81.19 107 GLY A CA 1
ATOM 790 C C . GLY A 1 107 ? 8.188 -7.314 -20.636 1.00 81.19 107 GLY A C 1
ATOM 791 O O . GLY A 1 107 ? 8.328 -6.802 -21.747 1.00 81.19 107 GLY A O 1
ATOM 792 N N . CYS A 1 108 ? 7.758 -6.647 -19.557 1.00 85.75 108 CYS A N 1
ATOM 793 C CA . CYS A 1 108 ? 7.385 -5.228 -19.559 1.00 85.75 108 CYS A CA 1
ATOM 794 C C . CYS A 1 108 ? 6.442 -4.879 -20.723 1.00 85.75 108 CYS A C 1
ATOM 796 O O . CYS A 1 108 ? 6.691 -3.975 -21.524 1.00 85.75 108 CYS A O 1
ATOM 798 N N . ALA A 1 109 ? 5.385 -5.679 -20.899 1.00 88.75 109 ALA A N 1
ATOM 799 C CA . ALA A 1 109 ? 4.379 -5.400 -21.908 1.00 88.75 109 ALA A CA 1
ATOM 800 C C . ALA A 1 109 ? 3.713 -4.049 -21.611 1.00 88.75 109 ALA A C 1
ATOM 802 O O . ALA A 1 109 ? 3.117 -3.859 -20.553 1.00 88.75 109 ALA A O 1
ATOM 803 N N . VAL A 1 110 ? 3.798 -3.132 -22.577 1.00 87.12 110 VAL A N 1
ATOM 804 C CA . VAL A 1 110 ? 3.225 -1.783 -22.475 1.00 87.12 110 VAL A CA 1
ATOM 805 C C . VAL A 1 110 ? 1.747 -1.855 -22.084 1.00 87.12 110 VAL A C 1
ATOM 807 O O . VAL A 1 110 ? 0.967 -2.543 -22.745 1.00 87.12 110 VAL A O 1
ATOM 810 N N . GLY A 1 111 ? 1.370 -1.108 -21.045 1.00 86.81 111 GLY A N 1
ATOM 811 C CA . GLY A 1 111 ? -0.001 -1.015 -20.532 1.00 86.81 111 GLY A CA 1
ATOM 812 C C . GLY A 1 111 ? -0.392 -2.1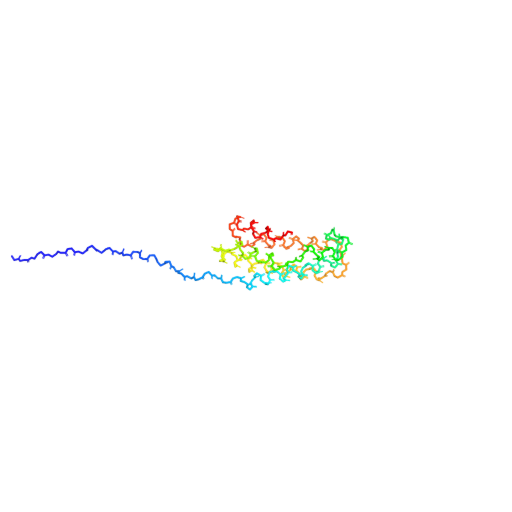04 -19.526 1.00 86.81 111 GLY A C 1
ATOM 813 O O . GLY A 1 111 ? -1.413 -1.961 -18.866 1.00 86.81 111 GLY A O 1
ATOM 814 N N . TRP A 1 112 ? 0.420 -3.152 -19.343 1.00 89.56 112 TRP A N 1
ATOM 815 C CA . TRP A 1 112 ? 0.136 -4.189 -18.346 1.00 89.56 112 TRP A CA 1
ATOM 816 C C . TRP A 1 112 ? 0.128 -3.635 -16.919 1.00 89.56 112 TRP A C 1
ATOM 818 O O . TRP A 1 112 ? -0.758 -3.953 -16.130 1.00 89.56 112 TRP A O 1
ATOM 828 N N . TRP A 1 113 ? 1.097 -2.771 -16.602 1.00 89.19 113 TRP A N 1
ATOM 829 C CA . TRP A 1 113 ? 1.164 -2.110 -15.301 1.00 89.19 113 TRP A CA 1
ATOM 830 C C . TRP A 1 113 ? -0.086 -1.259 -15.030 1.00 89.19 113 TRP A C 1
ATOM 832 O O . TRP A 1 113 ? -0.655 -1.349 -13.944 1.00 89.19 113 TRP A O 1
ATOM 842 N N . ASP A 1 114 ? -0.569 -0.507 -16.028 1.00 90.31 114 ASP A N 1
ATOM 843 C CA . ASP A 1 114 ? -1.796 0.295 -15.919 1.00 90.31 114 ASP A CA 1
ATOM 844 C C . ASP A 1 114 ? -3.034 -0.587 -15.676 1.00 90.31 114 ASP A C 1
ATOM 846 O O . ASP A 1 114 ? -3.876 -0.261 -14.834 1.00 90.31 114 ASP A O 1
ATOM 850 N N . ASP A 1 115 ? -3.144 -1.715 -16.387 1.00 92.50 115 ASP A N 1
ATOM 851 C CA . ASP A 1 115 ? -4.253 -2.667 -16.243 1.00 92.50 115 ASP A CA 1
ATOM 852 C C . ASP A 1 115 ? -4.274 -3.299 -14.835 1.00 92.50 115 ASP A C 1
ATOM 854 O O . ASP A 1 115 ? -5.326 -3.346 -14.180 1.00 92.50 115 ASP A O 1
ATOM 858 N N . CYS A 1 116 ? -3.111 -3.736 -14.335 1.00 94.62 116 CYS A N 1
ATOM 859 C CA . CYS A 1 116 ? -2.973 -4.269 -12.978 1.00 94.62 116 CYS A CA 1
ATOM 860 C C . CYS A 1 116 ? -3.265 -3.192 -11.920 1.00 94.62 116 CYS A C 1
ATOM 862 O O . CYS A 1 116 ? -4.049 -3.430 -11.000 1.00 94.62 116 CYS A O 1
ATOM 864 N N . THR A 1 117 ? -2.709 -1.987 -12.087 1.00 93.12 117 THR A N 1
ATOM 865 C CA . THR A 1 117 ? -2.903 -0.854 -11.168 1.00 93.12 117 THR A CA 1
ATOM 866 C C . THR A 1 117 ? -4.369 -0.439 -11.091 1.00 93.12 117 THR A C 1
ATOM 868 O O . THR A 1 117 ? -4.883 -0.196 -10.002 1.00 93.12 117 THR A O 1
ATOM 871 N N . THR A 1 118 ? -5.070 -0.392 -12.226 1.00 95.88 118 THR A N 1
ATOM 872 C CA . THR A 1 118 ? -6.503 -0.056 -12.264 1.00 95.88 118 THR A CA 1
ATOM 873 C C . THR A 1 118 ? -7.325 -1.077 -11.479 1.00 95.88 118 THR A C 1
ATOM 875 O O . THR A 1 118 ? -8.168 -0.704 -10.666 1.00 95.88 118 THR A O 1
ATOM 878 N N . THR A 1 119 ? -7.042 -2.368 -11.676 1.00 96.06 119 THR A N 1
ATOM 879 C CA . THR A 1 119 ? -7.733 -3.453 -10.962 1.00 96.06 119 THR A CA 1
ATOM 880 C C . THR A 1 119 ? -7.487 -3.377 -9.453 1.00 96.06 119 THR A C 1
ATOM 882 O O . THR A 1 119 ? -8.429 -3.488 -8.668 1.00 96.06 119 THR A O 1
ATOM 885 N N . TYR A 1 120 ? -6.238 -3.128 -9.050 1.00 96.94 120 TYR A N 1
ATOM 886 C CA . TYR A 1 120 ? -5.862 -2.914 -7.654 1.00 96.94 120 TYR A CA 1
ATOM 887 C C . TYR A 1 120 ? -6.593 -1.718 -7.030 1.00 96.94 120 TYR A C 1
ATOM 889 O O . TYR A 1 120 ? -7.182 -1.852 -5.960 1.00 96.94 120 TYR A O 1
ATOM 897 N N . GLN A 1 121 ? -6.605 -0.563 -7.702 1.00 96.75 121 GLN A N 1
ATOM 898 C CA . GLN A 1 121 ? -7.258 0.650 -7.199 1.00 96.75 121 GLN A CA 1
ATOM 899 C C . GLN A 1 121 ? -8.766 0.458 -7.008 1.00 96.75 121 GLN A C 1
ATOM 901 O O . GLN A 1 121 ? -9.319 0.922 -6.010 1.00 96.75 121 GLN A O 1
ATOM 906 N N . ASP A 1 122 ? -9.430 -0.252 -7.924 1.00 97.69 122 ASP A N 1
ATOM 907 C CA . ASP A 1 122 ? -10.851 -0.582 -7.791 1.00 97.69 122 ASP A CA 1
ATOM 908 C C . ASP A 1 122 ? -11.113 -1.508 -6.588 1.00 97.69 122 ASP A C 1
ATOM 910 O O . ASP A 1 122 ? -12.097 -1.319 -5.863 1.00 97.69 122 ASP A O 1
ATOM 914 N N . ALA A 1 123 ? -10.233 -2.487 -6.349 1.00 97.44 123 ALA A N 1
ATOM 915 C CA . ALA A 1 123 ? -10.329 -3.402 -5.213 1.00 97.44 123 ALA A CA 1
ATOM 916 C C . ALA A 1 123 ? -10.051 -2.701 -3.869 1.00 97.44 123 ALA A C 1
ATOM 918 O O . ALA A 1 123 ? -10.844 -2.832 -2.935 1.00 97.44 123 ALA A O 1
ATOM 919 N N . GLU A 1 124 ? -8.987 -1.898 -3.779 1.00 96.00 124 GLU A N 1
ATOM 920 C CA . GLU A 1 124 ? -8.629 -1.127 -2.579 1.00 96.00 124 GLU A CA 1
ATOM 921 C C . GLU A 1 124 ? -9.708 -0.093 -2.230 1.00 96.00 124 GLU A C 1
ATOM 923 O O . GLU A 1 124 ? -10.100 0.038 -1.068 1.00 96.00 124 GLU A O 1
ATOM 928 N N . ALA A 1 125 ? -10.282 0.580 -3.233 1.00 95.50 125 ALA A N 1
ATOM 929 C CA . ALA A 1 125 ? -11.363 1.542 -3.025 1.00 95.50 125 ALA A CA 1
ATOM 930 C C . ALA A 1 125 ? -12.649 0.903 -2.470 1.00 95.50 125 ALA A C 1
ATOM 932 O O . ALA A 1 125 ? -13.474 1.603 -1.871 1.00 95.50 125 ALA A O 1
ATOM 933 N N . ALA A 1 126 ? -12.833 -0.408 -2.659 1.00 97.12 126 ALA A N 1
ATOM 934 C CA . ALA A 1 126 ? -13.950 -1.161 -2.101 1.00 97.12 126 ALA A CA 1
ATOM 935 C C . ALA A 1 126 ? -13.725 -1.589 -0.639 1.00 97.12 126 ALA A C 1
ATOM 937 O O . ALA A 1 126 ? -14.678 -2.037 0.009 1.00 97.12 126 ALA A O 1
ATOM 938 N N . CYS A 1 127 ? -12.507 -1.445 -0.107 1.00 97.81 127 CYS A N 1
ATOM 939 C CA . CYS A 1 127 ? -12.197 -1.871 1.249 1.00 97.81 127 CYS A CA 1
ATOM 940 C C . CYS A 1 127 ? -12.913 -1.034 2.317 1.00 97.81 127 CYS A C 1
ATOM 942 O O . CYS A 1 127 ? -13.114 0.175 2.148 1.00 97.81 127 CYS A O 1
ATOM 944 N N . PRO A 1 128 ? -13.300 -1.649 3.454 1.00 96.62 128 PRO A N 1
ATOM 945 C CA . PRO A 1 128 ? -13.814 -0.909 4.598 1.00 96.62 128 PRO A CA 1
ATOM 946 C C . PRO A 1 128 ? -12.793 0.136 5.037 1.00 96.62 128 PRO A C 1
ATOM 948 O O . PRO A 1 128 ? -11.622 -0.174 5.219 1.00 96.62 128 PRO A O 1
ATOM 951 N N . ARG A 1 129 ? -13.225 1.387 5.209 1.00 92.31 129 ARG A N 1
ATOM 952 C CA . ARG A 1 129 ? -12.333 2.476 5.612 1.00 92.31 129 ARG A CA 1
ATOM 953 C C . ARG A 1 129 ? -12.647 2.967 7.017 1.00 92.31 129 ARG A C 1
ATOM 955 O O . ARG A 1 129 ? -13.812 3.125 7.386 1.00 92.31 129 ARG A O 1
ATOM 962 N N . ALA A 1 130 ? -11.590 3.280 7.767 1.00 92.31 130 AL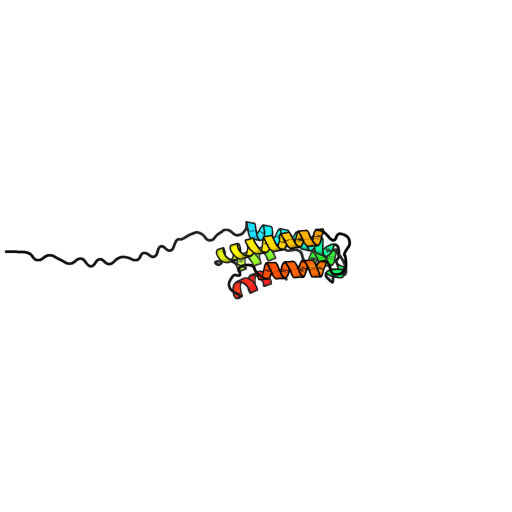A A N 1
ATOM 963 C CA . ALA A 1 130 ? -11.694 4.094 8.967 1.00 92.31 130 ALA A CA 1
ATOM 964 C C . ALA A 1 130 ? -12.205 5.510 8.628 1.00 92.31 130 ALA A C 1
ATOM 966 O O . ALA A 1 130 ? -12.523 5.840 7.481 1.00 92.31 130 ALA A O 1
ATOM 967 N N . SER A 1 131 ? -12.297 6.380 9.636 1.00 95.44 131 SER A N 1
ATOM 968 C CA . SER A 1 131 ? -12.617 7.788 9.380 1.00 95.44 131 SER A CA 1
ATOM 969 C C . SER A 1 131 ? -11.617 8.403 8.390 1.00 95.44 131 SER A C 1
ATOM 971 O O . SER A 1 131 ? -10.450 8.019 8.387 1.00 95.44 131 SER A O 1
ATOM 973 N N . ALA A 1 132 ? -12.050 9.383 7.590 1.00 95.06 132 ALA A N 1
ATOM 974 C CA . ALA A 1 132 ? -11.175 10.037 6.613 1.00 95.06 132 ALA A CA 1
ATOM 975 C C . ALA A 1 132 ? -9.868 10.546 7.246 1.00 95.06 132 ALA A C 1
ATOM 977 O O . ALA A 1 132 ? -8.809 10.343 6.681 1.00 95.06 132 ALA A O 1
ATOM 978 N N . ALA A 1 133 ? -9.924 11.093 8.466 1.00 96.12 133 ALA A N 1
ATOM 979 C CA . ALA A 1 133 ? -8.732 11.557 9.175 1.00 96.12 133 ALA A CA 1
ATOM 980 C C . ALA A 1 133 ? -7.724 10.433 9.483 1.00 96.12 133 ALA A C 1
ATOM 982 O O . ALA A 1 133 ? -6.524 10.659 9.386 1.00 96.12 133 ALA A O 1
ATOM 983 N N . VAL A 1 134 ? -8.208 9.239 9.841 1.00 96.62 134 VAL A N 1
ATOM 984 C CA . VAL A 1 134 ? -7.356 8.061 10.088 1.00 96.62 134 VAL A CA 1
ATOM 985 C C . VAL A 1 134 ? -6.759 7.560 8.776 1.00 96.62 134 VAL A C 1
ATOM 987 O O . VAL A 1 134 ? -5.570 7.277 8.715 1.00 96.62 134 VAL A O 1
ATOM 990 N N . GLN A 1 135 ? -7.557 7.516 7.705 1.00 94.12 135 GLN A N 1
ATOM 991 C CA . GLN A 1 135 ? -7.055 7.091 6.398 1.00 94.12 135 GLN A CA 1
ATOM 992 C C . GLN A 1 135 ? -6.058 8.075 5.784 1.00 94.12 135 GLN A C 1
ATOM 994 O O . GLN A 1 135 ? -5.065 7.653 5.197 1.00 94.12 135 GLN A O 1
ATOM 999 N N . ASP A 1 136 ? -6.270 9.378 5.956 1.00 95.50 136 ASP A N 1
ATOM 1000 C CA . ASP A 1 136 ? -5.322 10.407 5.527 1.00 95.50 136 ASP A CA 1
ATOM 1001 C C . ASP A 1 136 ? -3.992 10.281 6.291 1.00 95.50 136 ASP A C 1
ATOM 1003 O O . ASP A 1 136 ? -2.927 10.434 5.701 1.00 95.50 136 ASP A O 1
ATOM 1007 N N . GLN A 1 137 ? -4.034 9.966 7.594 1.00 96.69 137 GLN A N 1
ATOM 1008 C CA . GLN A 1 137 ? -2.825 9.700 8.382 1.00 96.69 137 GLN A CA 1
ATOM 1009 C C . GLN A 1 137 ? -2.109 8.432 7.917 1.00 96.69 137 GLN A C 1
ATOM 1011 O O . GLN A 1 137 ? -0.908 8.482 7.678 1.00 96.69 137 GLN A O 1
ATOM 1016 N N . PHE A 1 138 ? -2.841 7.328 7.746 1.00 95.94 138 PHE A N 1
ATOM 1017 C CA . PHE A 1 138 ? -2.280 6.048 7.312 1.00 95.94 138 PHE A CA 1
ATOM 1018 C C . PHE A 1 138 ? -1.629 6.149 5.927 1.00 95.94 138 PHE A C 1
ATOM 1020 O O . PHE A 1 138 ? -0.476 5.766 5.745 1.00 95.94 138 PHE A O 1
ATOM 1027 N N . SER A 1 139 ? -2.350 6.712 4.954 1.00 93.19 139 SER A N 1
ATOM 1028 C CA . SER A 1 139 ? -1.848 6.898 3.587 1.00 93.19 139 SER A CA 1
ATOM 1029 C C . SER A 1 139 ? -0.688 7.894 3.516 1.00 93.19 139 SER A C 1
ATOM 1031 O O . SER A 1 139 ? 0.211 7.726 2.700 1.00 93.19 139 SER A O 1
ATOM 1033 N N . GLY A 1 140 ? -0.659 8.892 4.405 1.00 95.25 140 GLY A N 1
ATOM 1034 C CA . GLY A 1 140 ? 0.432 9.861 4.513 1.00 95.25 140 GLY A CA 1
ATOM 1035 C C . GLY A 1 140 ? 1.728 9.320 5.123 1.00 95.25 140 GLY A C 1
ATOM 1036 O O . GLY A 1 140 ? 2.696 10.072 5.192 1.00 95.25 140 GLY A O 1
ATOM 1037 N N . CYS A 1 141 ? 1.759 8.065 5.575 1.00 95.38 141 CYS A N 1
ATOM 1038 C CA . CYS A 1 141 ? 2.975 7.431 6.086 1.00 95.38 141 CYS A CA 1
ATOM 1039 C C . CYS A 1 141 ? 3.908 6.907 4.990 1.00 95.38 141 CYS A C 1
ATOM 1041 O O . CYS A 1 141 ? 5.046 6.596 5.305 1.00 95.38 141 CYS A O 1
ATOM 1043 N N . LEU A 1 142 ? 3.428 6.790 3.749 1.00 87.00 142 LEU A N 1
ATOM 1044 C CA . LEU A 1 142 ? 4.203 6.328 2.596 1.00 87.00 142 LEU A CA 1
ATOM 1045 C C . LEU A 1 142 ? 4.604 7.562 1.771 1.00 87.00 142 LEU A C 1
ATOM 1047 O O . LEU A 1 142 ? 3.754 8.108 1.058 1.00 87.00 142 LEU A O 1
ATOM 1051 N N . LEU A 1 143 ? 5.838 8.062 1.933 1.00 63.31 143 LEU A N 1
ATOM 1052 C CA . LEU A 1 143 ? 6.307 9.331 1.335 1.00 63.31 143 LEU A CA 1
ATOM 1053 C C . LEU A 1 143 ? 7.777 9.329 0.906 1.00 63.31 143 LEU A C 1
ATOM 1055 O O . LEU A 1 143 ? 8.643 9.140 1.786 1.00 63.31 143 LEU A O 1
#

Foldseek 3Di:
DDDDDDDDDPPDPPPPCPVPDPQDDCLVLLVLLLVLQLLLLVLCLLQVVLVVHPHSVRSNVQRHDDPQLSVQLVVLCVVPRVQVNQLSVQLSVLSVQLSVQSVVCNPCPPCSNVVSVVSSVVSSVPTRHDPPSSVCSNVVSRD

=== Feature glossary ===
Key to the feature types in this record:

— What the protein is —

Primary structure: the covalent order of the twenty standard amino acids along the backbone. Two proteins with the same sequence will (almost always) fold to the same structure; two with 30% identity often share a fold but not the details.

Database cross-references. InterPro integrates a dozen domain/family signature databases into unified entries with residue-range hits. GO terms attach function/process/location labels with evidence codes. CATH codes position the fold in a four-level structural taxonomy. Organism is the NCBI-taxonomy species name.

— Where its atoms are —

The mmCIF block holds the 3D Cartesian coordinates of each backbone atom (N, Cα, C, O) in ångströms. mmCIF is the PDB's canonical archive format — a tagged-loop text representation of the atomic model.

Six rendered views show the 3D structure from the faces of a cube — i.e. along ±x, ±y, ±z. Rendering representation is drawn randomly per protein from cartoon (secondary-structure ribbons), sticks (backbone bonds), or molecular surface; coloring is either N→C rainbow (blue at the N-terminus through red at the C-terminus) or one color per chain.

— Local backbone conformation —

DSSP 8-state secondary structure assigns each residue one of H (α-helix), G (3₁₀-helix), I (π-helix), E (extended β-strand), B (isolated β-bridge), T (hydrogen-bonded turn), S (bend), or '-' (coil). The assignment is computed from backbone hydrogen-bond geometry via the Kabsch–Sander algorithm.

P-SEA three-state annotation labels each residue as helix, strand, or coil based purely on the geometry of the Cα trace. It serves as a fallback when the full backbone (and thus DSSP) is unavailable.

The φ/ψ torsion pair specifies the backbone conformation at each residue. φ rotates about the N–Cα bond, ψ about the Cα–C bond. Steric clashes forbid most of the (φ, ψ) plane — the allowed regions (α-helix basin, β-sheet basin, left-handed helix) are the Ramachandran-allowed regions.

— Global shape and packing —

The geometric summary reports three shape descriptors. Rg (radius of gyration) measures how spread out the Cα atoms are about their centre of mass; compact globular proteins have small Rg, elongated or unfolded ones large. Cα contacts (<8 Å, |i−j|>4) count long-range residue pairs in spatial proximity — high for tightly packed folds, near zero for rods or random coil. The bounding-box extents give the protein's footprint along x, y, z in Å.

Accessible surface area quantifies burial. A residue with SASA near zero is packed into the hydrophobic core; one with SASA >100 Å² sits on the surface. Computed here via the Shrake–Rupley numerical algorithm with a 1.4 Å probe.

Plot images: a contact map (which residues are close in 3D, as an N×N binary image), a Ramachandran scatter (backbone torsion angles, revealing secondary-structure composition at a glance), and — for AlphaFold structures — a PAE heatmap (pairwise prediction confidence).

— Structural neighborhood —

The Foldseek 3Di string encodes local tertiary geometry as a 20-letter alphabet — one character per residue — derived from the relative positions of nearby Cα atoms. Unlike the amino-acid sequence, 3Di is a direct function of the 3D structure, so two proteins with the same fold have similar 3Di strings even at low sequence identity.

Nearest PDB neighbors are the top structural matches found by Foldseek when searching this structure against the entire Protein Data Bank. Each hit reports a TM-score (0 to 1; >0.5 almost always implies the same fold) and an E-value. These are *structural* homologs — they may share no detectable sequence similarity.

— Confidence and disorder —

For AlphaFold models, the B-factor field carries pLDDT — the model's own estimate of local accuracy on a 0–100 scale. Regions with pLDDT<50 should be treated as essentially unmodeled; they often correspond to intrinsically disordered segments.

B-factor (Debye–Waller factor) reflects atomic displacement in the crystal lattice. It is an experimental observable (units Å²), not a prediction; low values mean the atom is pinned down, high values mean it moves or is heterogeneous across the crystal.

Predicted aligned error is AlphaFold's pairwise confidence. Unlike pLDDT (per-residue), PAE is per-residue-pair and captures whether two parts of the structure are correctly placed relative to each other. Units are ångströms of expected positional error.